Protein AF-A0A7K2EEE4-F1 (afdb_monomer)

Sequence (68 aa):
MTKRLVDIDDDLLAEVRVLTGAVTMKEAVNAALQQVIDSELRRRHLRRLQASEGTDLADEEVMRGAWR

Solvent-accessible surface area (backbone atoms only — not comparable to full-atom values): 4214 Å² total; per-residue (Å²): 138,81,92,77,92,76,93,73,62,66,69,61,51,51,52,43,20,65,77,65,68,32,90,44,72,68,52,23,53,51,50,53,56,48,50,55,52,52,50,51,52,49,52,53,50,52,52,35,60,75,67,35,60,97,49,63,84,78,38,66,71,58,52,65,61,74,78,112

Mean predicted aligned error: 6.4 Å

Nearest PDB structures (foldseek):
  5zkt-assembly1_A  TM=6.237E-01  e=6.702E+00  Oryza sativa Japonica Group
  7vp2-assembly1_B  TM=6.153E-01  e=7.697E+00  Arabidopsis thaliana

Radius of gyration: 19.55 Å; Cα contacts (8 Å, |Δi|>4): 32; chains: 1; bounding box: 40×34×43 Å

Foldseek 3Di:
DDDDDDDDDPVVLVVLCVVQVDPDSVSSVVVVVVVVVVVVVVVVVVVCVVVCPPHCNVPPVVVVVVPD

Secondary structure (DSSP, 8-state):
---------HHHHHHHHHHHT-SSHHHHHHHHHHHHHHHHHHHHHHHHHHTTTT--TT-HHHHHHHT-

pLDDT: mean 91.6, std 8.01, range [64.75, 98.31]

Structure (mmCIF, N/CA/C/O backbone):
data_AF-A0A7K2EEE4-F1
#
_entry.id   AF-A0A7K2EEE4-F1
#
loop_
_atom_site.group_PDB
_atom_site.id
_atom_site.type_symbol
_atom_site.label_atom_id
_atom_site.label_alt_id
_atom_site.label_comp_id
_atom_site.label_asym_id
_atom_site.label_entity_id
_atom_site.label_seq_id
_atom_site.pdbx_PDB_ins_code
_atom_site.Cartn_x
_atom_site.Cartn_y
_atom_site.Cartn_z
_atom_site.occupancy
_atom_site.B_iso_or_equiv
_atom_site.auth_seq_id
_atom_site.auth_comp_id
_atom_site.auth_asym_id
_atom_site.auth_atom_id
_atom_site.pdbx_PDB_model_num
ATOM 1 N N . MET A 1 1 ? 8.324 12.021 11.123 1.00 71.62 1 MET A N 1
ATOM 2 C CA . MET A 1 1 ? 6.890 11.934 10.761 1.00 71.62 1 MET A CA 1
ATOM 3 C C . MET A 1 1 ? 6.158 13.120 11.360 1.00 71.62 1 MET A C 1
ATOM 5 O O . MET A 1 1 ? 6.282 13.330 12.560 1.00 71.62 1 MET A O 1
ATOM 9 N N . THR A 1 2 ? 5.417 13.873 10.548 1.00 92.50 2 THR A N 1
ATOM 10 C CA . THR A 1 2 ? 4.609 15.021 10.997 1.00 92.50 2 THR A CA 1
ATOM 11 C C . THR A 1 2 ? 3.144 14.607 11.063 1.00 92.50 2 THR A C 1
ATOM 13 O O . THR A 1 2 ? 2.667 13.923 10.156 1.00 92.50 2 THR A O 1
ATOM 16 N N . LYS A 1 3 ? 2.436 14.994 12.130 1.00 94.62 3 LYS A N 1
ATOM 17 C CA . LYS A 1 3 ? 1.008 14.691 12.287 1.00 94.62 3 LYS A CA 1
ATOM 18 C C . LYS A 1 3 ? 0.185 15.487 11.272 1.00 94.62 3 LYS A C 1
ATOM 20 O O . LYS A 1 3 ? 0.450 16.664 11.049 1.00 94.62 3 LYS A O 1
ATOM 25 N N . ARG A 1 4 ? -0.803 14.828 10.676 1.00 94.94 4 ARG A N 1
ATOM 26 C CA . ARG A 1 4 ? -1.796 15.412 9.771 1.00 94.94 4 ARG A CA 1
ATOM 27 C C . ARG A 1 4 ? -3.162 14.874 10.183 1.00 94.94 4 ARG A C 1
ATOM 29 O O . ARG A 1 4 ? -3.244 13.704 10.550 1.00 94.94 4 ARG A O 1
ATOM 36 N N . LEU A 1 5 ? -4.182 15.727 10.155 1.00 97.00 5 LEU A N 1
ATOM 37 C CA . LEU A 1 5 ? -5.574 15.324 10.336 1.00 97.00 5 LEU A CA 1
ATOM 38 C C . LEU A 1 5 ? -6.182 15.149 8.945 1.00 97.00 5 LEU A C 1
ATOM 40 O O . LEU A 1 5 ? -6.097 16.064 8.128 1.00 97.00 5 LEU A O 1
ATOM 44 N N . VAL A 1 6 ? -6.716 13.966 8.676 1.00 94.31 6 VAL A N 1
ATOM 45 C CA . VAL A 1 6 ? -7.408 13.618 7.435 1.00 94.31 6 VAL A CA 1
ATOM 46 C C . VAL A 1 6 ? -8.563 12.701 7.800 1.00 94.31 6 VAL A C 1
ATOM 48 O O . VAL A 1 6 ? -8.406 11.858 8.685 1.00 94.31 6 VAL A O 1
ATOM 51 N N . ASP A 1 7 ? -9.690 12.865 7.121 1.00 97.69 7 ASP A N 1
ATOM 52 C CA . ASP A 1 7 ? -10.783 11.905 7.196 1.00 97.69 7 ASP A CA 1
ATOM 53 C C . ASP A 1 7 ? -10.449 10.726 6.278 1.00 97.69 7 ASP A C 1
ATOM 55 O O . ASP A 1 7 ? -9.997 10.914 5.144 1.00 97.69 7 ASP A O 1
ATOM 59 N N . ILE A 1 8 ? -10.608 9.510 6.792 1.00 96.12 8 ILE A N 1
ATOM 60 C CA . ILE A 1 8 ? -10.327 8.268 6.074 1.00 96.12 8 ILE A CA 1
ATOM 61 C C . ILE A 1 8 ? -11.584 7.417 6.156 1.00 96.12 8 ILE A C 1
ATOM 63 O O . ILE A 1 8 ? -12.177 7.293 7.222 1.00 96.12 8 ILE A O 1
ATOM 67 N N . ASP A 1 9 ? -11.975 6.848 5.024 1.00 98.19 9 ASP A N 1
ATOM 68 C CA . ASP A 1 9 ? -13.034 5.851 4.969 1.00 98.19 9 ASP A CA 1
ATOM 69 C C . ASP A 1 9 ? -12.604 4.590 5.745 1.00 98.19 9 ASP A C 1
ATOM 71 O O . ASP A 1 9 ? -11.542 4.014 5.475 1.00 98.19 9 ASP A O 1
ATOM 75 N N . ASP A 1 10 ? -13.406 4.190 6.731 1.00 97.56 10 ASP A N 1
ATOM 76 C CA . ASP A 1 10 ? -13.088 3.079 7.630 1.00 97.56 10 ASP A CA 1
ATOM 77 C C . ASP A 1 10 ? -13.054 1.725 6.908 1.00 97.56 10 ASP A C 1
ATOM 79 O O . ASP A 1 10 ? -12.248 0.863 7.276 1.00 97.56 10 ASP A O 1
ATOM 83 N N . ASP A 1 11 ? -13.855 1.545 5.854 1.00 98.31 11 ASP A N 1
ATOM 84 C CA . ASP A 1 11 ? -13.878 0.307 5.075 1.00 98.31 11 ASP A CA 1
ATOM 85 C C . ASP A 1 11 ? -12.598 0.190 4.239 1.00 98.31 11 ASP A C 1
ATOM 87 O O . ASP A 1 11 ? -11.940 -0.857 4.240 1.00 98.31 11 ASP A O 1
ATOM 91 N N . LEU A 1 12 ? -12.159 1.294 3.617 1.00 97.81 12 LEU A N 1
ATOM 92 C CA . LEU A 1 12 ? -10.867 1.338 2.921 1.00 97.81 12 LEU A CA 1
ATOM 93 C C . LEU A 1 12 ? -9.701 1.096 3.884 1.00 97.81 12 LEU A C 1
ATOM 95 O O . LEU A 1 12 ? -8.755 0.372 3.562 1.00 97.81 12 LEU A O 1
ATOM 99 N N . LEU A 1 13 ? -9.748 1.688 5.079 1.00 97.81 13 LEU A N 1
ATOM 100 C CA . LEU A 1 13 ? -8.714 1.479 6.086 1.00 97.81 13 LEU A CA 1
ATOM 101 C C . LEU A 1 13 ? -8.669 0.018 6.554 1.00 97.81 13 LEU A C 1
ATOM 103 O O . LEU A 1 13 ? -7.578 -0.529 6.752 1.00 97.81 13 LEU A O 1
ATOM 107 N N . ALA A 1 14 ? -9.827 -0.620 6.724 1.00 97.88 14 ALA A N 1
ATOM 108 C CA . ALA A 1 14 ? -9.919 -2.030 7.073 1.00 97.88 14 ALA A CA 1
AT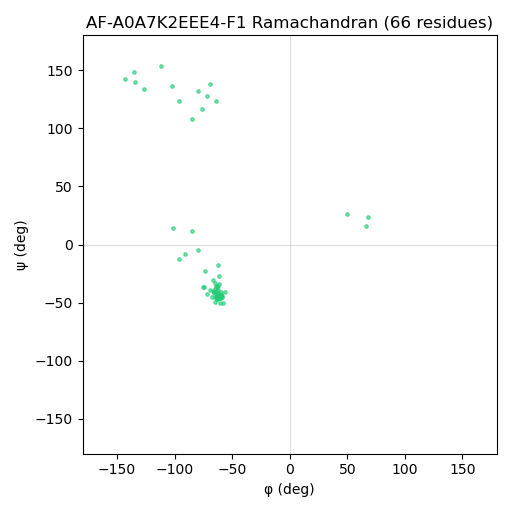OM 109 C C . ALA A 1 14 ? -9.316 -2.920 5.977 1.00 97.88 14 ALA A C 1
ATOM 111 O O . ALA A 1 14 ? -8.481 -3.776 6.282 1.00 97.88 14 ALA A O 1
ATOM 112 N N . GLU A 1 15 ? -9.654 -2.679 4.710 1.00 98.06 15 GLU A N 1
ATOM 113 C CA . GLU A 1 15 ? -9.109 -3.433 3.578 1.00 98.06 15 GLU A CA 1
ATOM 114 C C . GLU A 1 15 ? -7.585 -3.281 3.477 1.00 98.06 15 GLU A C 1
ATOM 116 O O . GLU A 1 15 ? -6.854 -4.271 3.389 1.00 98.06 15 GLU A O 1
ATOM 121 N N . VAL A 1 16 ? -7.071 -2.053 3.596 1.00 97.81 16 VAL A N 1
ATOM 122 C CA . VAL A 1 16 ? -5.624 -1.800 3.589 1.00 97.81 16 VAL A CA 1
ATOM 123 C C . VAL A 1 16 ? -4.929 -2.532 4.734 1.00 97.81 16 VAL A C 1
ATOM 125 O O . VAL A 1 16 ? -3.849 -3.089 4.530 1.00 97.81 16 VAL A O 1
ATOM 128 N N . ARG A 1 17 ? -5.513 -2.574 5.937 1.00 97.75 17 ARG A N 1
ATOM 129 C CA . ARG A 1 17 ? -4.934 -3.319 7.069 1.00 97.75 17 ARG A CA 1
ATOM 130 C C . ARG A 1 17 ? -4.841 -4.812 6.783 1.00 97.75 17 ARG A C 1
ATOM 132 O O . ARG A 1 17 ? -3.825 -5.412 7.124 1.00 97.75 17 ARG A O 1
ATOM 139 N N . VAL A 1 18 ? -5.842 -5.389 6.118 1.00 97.69 18 VAL A N 1
ATOM 140 C CA . VAL A 1 18 ? -5.806 -6.791 5.675 1.00 97.69 18 VAL A CA 1
ATOM 141 C C . VAL A 1 18 ? -4.702 -7.003 4.638 1.00 97.69 18 VAL A C 1
ATOM 143 O O . VAL A 1 18 ? -3.872 -7.892 4.810 1.00 97.69 18 VAL A O 1
ATOM 146 N N . LEU A 1 19 ? -4.635 -6.159 3.604 1.00 97.00 19 LEU A N 1
ATOM 147 C CA . LEU A 1 19 ? -3.649 -6.278 2.521 1.00 97.00 19 LEU A CA 1
ATOM 148 C C . LEU A 1 19 ? -2.201 -6.087 2.992 1.00 97.00 19 LEU A C 1
ATOM 150 O O . LEU A 1 19 ? -1.281 -6.708 2.464 1.00 97.00 19 LEU A O 1
ATOM 154 N N . THR A 1 20 ? -1.989 -5.202 3.964 1.00 96.38 20 THR A N 1
ATOM 155 C CA . THR A 1 20 ? -0.652 -4.839 4.461 1.00 96.38 20 THR A CA 1
ATOM 156 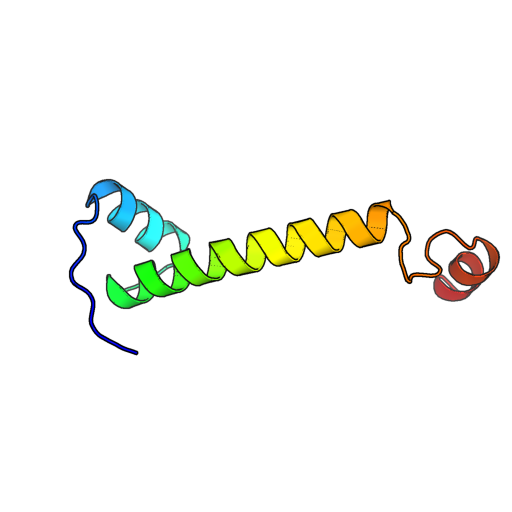C C . THR A 1 20 ? -0.234 -5.617 5.706 1.00 96.38 20 THR A C 1
ATOM 158 O O . THR A 1 20 ? 0.934 -5.558 6.084 1.00 96.38 20 THR A O 1
ATOM 161 N N . GLY A 1 21 ? -1.160 -6.322 6.366 1.00 97.12 21 GLY A N 1
ATOM 162 C CA . GLY A 1 21 ? -0.927 -6.953 7.669 1.00 97.12 21 GLY A CA 1
ATOM 163 C C . GLY A 1 21 ? -0.696 -5.949 8.807 1.00 97.12 21 GLY A C 1
ATOM 164 O O . GLY A 1 21 ? -0.172 -6.314 9.859 1.00 97.12 21 GLY A O 1
ATOM 165 N N . ALA A 1 22 ? -1.038 -4.675 8.602 1.00 97.81 22 ALA A N 1
ATOM 166 C CA . ALA A 1 22 ? -0.753 -3.610 9.549 1.00 97.81 22 ALA A CA 1
ATOM 167 C C . ALA A 1 22 ? -1.629 -3.700 10.807 1.00 97.81 22 ALA A C 1
ATOM 169 O O . ALA A 1 22 ? -2.865 -3.694 10.753 1.00 97.81 22 ALA A O 1
ATOM 170 N N . VAL A 1 23 ? -0.977 -3.688 11.970 1.00 96.81 23 VAL A N 1
ATOM 171 C CA . VAL A 1 23 ? -1.658 -3.757 13.267 1.00 96.81 23 VAL A CA 1
ATOM 172 C C . VAL A 1 23 ? -2.320 -2.419 13.586 1.00 96.81 23 VAL A C 1
ATOM 174 O O . VAL A 1 23 ? -3.435 -2.394 14.110 1.00 96.81 23 VAL A O 1
ATOM 177 N N . THR A 1 24 ? -1.686 -1.304 13.218 1.00 97.00 24 THR A N 1
ATOM 178 C CA . THR A 1 24 ? -2.184 0.050 13.503 1.00 97.00 24 THR A CA 1
ATOM 179 C C . THR A 1 24 ? -2.619 0.812 12.248 1.00 97.00 24 THR A C 1
ATOM 181 O O . THR A 1 24 ? -2.084 0.613 11.159 1.00 97.00 24 THR A O 1
ATOM 184 N N . MET A 1 25 ? -3.542 1.772 12.409 1.00 96.06 25 MET A N 1
ATOM 185 C CA . MET A 1 25 ? -3.950 2.688 11.328 1.00 96.06 25 MET A CA 1
ATOM 186 C C . MET A 1 25 ? -2.756 3.447 10.736 1.00 96.06 25 MET A C 1
ATOM 188 O O . MET A 1 25 ? -2.640 3.592 9.525 1.00 96.06 25 MET A O 1
ATOM 192 N N . LYS A 1 26 ? -1.829 3.906 11.585 1.00 96.44 26 LYS A N 1
ATOM 193 C CA . LYS A 1 26 ? -0.624 4.612 11.136 1.00 96.44 26 LYS A CA 1
ATOM 194 C C . LYS A 1 26 ? 0.232 3.730 10.225 1.00 96.44 26 LYS A C 1
ATOM 196 O O . LYS A 1 26 ? 0.724 4.217 9.212 1.00 96.44 26 LYS A O 1
ATOM 201 N N . GLU A 1 27 ? 0.461 2.475 10.603 1.00 97.81 27 GLU A N 1
ATOM 202 C CA . GLU A 1 27 ? 1.228 1.530 9.783 1.00 97.81 27 GLU A CA 1
ATOM 203 C C . GLU A 1 27 ? 0.531 1.274 8.451 1.00 97.81 27 GLU A C 1
ATOM 205 O O . GLU A 1 27 ? 1.183 1.378 7.417 1.00 97.81 27 GLU A O 1
ATOM 210 N N . ALA A 1 28 ? -0.786 1.055 8.474 1.00 97.69 28 ALA A N 1
ATOM 211 C CA . ALA A 1 28 ? -1.596 0.831 7.281 1.00 97.69 28 ALA A CA 1
ATOM 212 C C . ALA A 1 28 ? -1.487 1.998 6.292 1.00 97.69 28 ALA A C 1
ATOM 214 O O . ALA A 1 28 ? -1.157 1.800 5.125 1.00 97.69 28 ALA A O 1
ATOM 215 N N . VAL A 1 29 ? -1.676 3.230 6.777 1.00 96.94 29 VAL A N 1
ATOM 216 C CA . VAL A 1 29 ? -1.588 4.439 5.949 1.00 96.94 29 VAL A CA 1
ATOM 217 C C . VAL A 1 29 ? -0.180 4.617 5.381 1.00 96.94 29 VAL A C 1
ATOM 219 O O . VAL A 1 29 ? -0.030 4.886 4.192 1.00 96.94 29 VAL A O 1
ATOM 222 N N . ASN A 1 30 ? 0.871 4.431 6.185 1.00 97.12 30 ASN A N 1
ATOM 223 C CA . ASN A 1 30 ? 2.241 4.570 5.681 1.00 97.12 30 ASN A CA 1
ATOM 224 C C . ASN A 1 30 ? 2.591 3.492 4.652 1.00 97.12 30 ASN A C 1
ATOM 226 O O . ASN A 1 30 ? 3.228 3.801 3.647 1.00 97.12 30 ASN A O 1
ATOM 230 N N . ALA A 1 31 ? 2.166 2.250 4.887 1.00 97.69 31 ALA A N 1
ATOM 231 C CA . ALA A 1 31 ? 2.380 1.149 3.959 1.00 97.69 31 ALA A CA 1
ATOM 232 C C . ALA A 1 31 ? 1.650 1.397 2.633 1.00 97.69 31 ALA A C 1
ATOM 234 O O . ALA A 1 31 ? 2.261 1.263 1.577 1.00 97.69 31 ALA A O 1
ATOM 235 N N . ALA A 1 32 ? 0.389 1.839 2.672 1.00 97.38 32 ALA A N 1
ATOM 236 C CA . ALA A 1 32 ? -0.369 2.18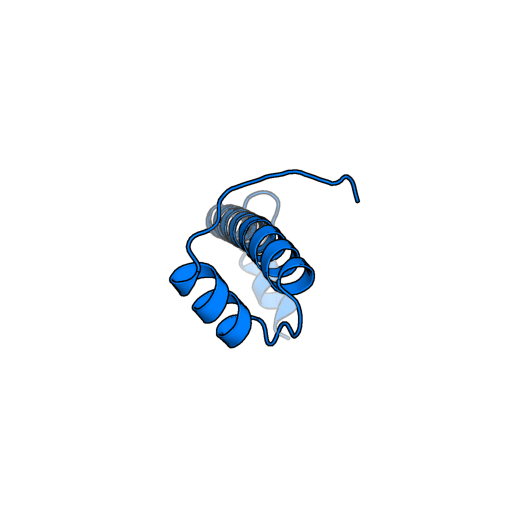6 1.472 1.00 97.38 32 ALA A CA 1
ATOM 237 C C . ALA A 1 32 ? 0.303 3.307 0.666 1.00 97.38 32 ALA A C 1
ATOM 239 O O . ALA A 1 32 ? 0.485 3.180 -0.545 1.00 97.38 32 ALA A O 1
ATOM 240 N N . LEU A 1 33 ? 0.742 4.381 1.335 1.00 96.94 33 LEU A N 1
ATOM 241 C CA . LEU A 1 33 ? 1.465 5.477 0.684 1.00 96.94 33 LEU A CA 1
ATOM 242 C C . LEU A 1 33 ? 2.752 4.991 0.006 1.00 96.94 33 LEU A C 1
ATOM 244 O O . LEU A 1 33 ? 3.020 5.356 -1.140 1.00 96.94 33 LEU A O 1
ATOM 248 N N . GLN A 1 34 ? 3.524 4.137 0.682 1.00 97.75 34 GLN A N 1
ATOM 249 C CA . GLN A 1 34 ? 4.743 3.572 0.111 1.00 97.75 34 GLN A CA 1
ATOM 250 C C . GLN A 1 34 ? 4.438 2.663 -1.087 1.00 97.75 34 GLN A C 1
ATOM 252 O O . GLN A 1 34 ? 5.092 2.778 -2.120 1.00 97.75 34 GLN A O 1
ATOM 257 N N . GLN A 1 35 ? 3.398 1.828 -1.008 1.00 96.81 35 GLN A N 1
ATOM 258 C CA . GLN A 1 35 ? 3.005 0.959 -2.118 1.00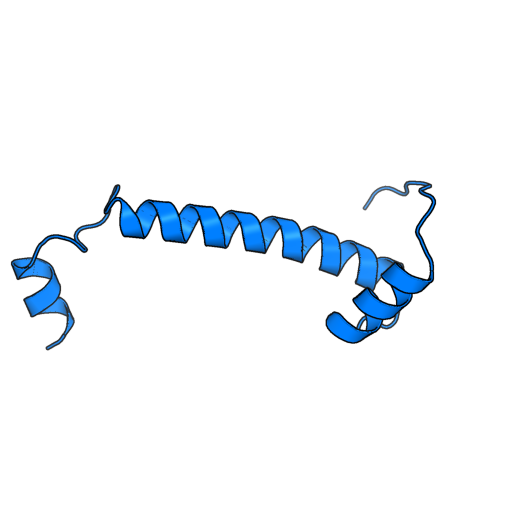 96.81 35 GLN A CA 1
ATOM 259 C C . GLN A 1 35 ? 2.605 1.739 -3.377 1.00 96.81 35 GLN A C 1
ATOM 261 O O . GLN A 1 35 ? 2.884 1.277 -4.488 1.00 96.81 35 GLN A O 1
ATOM 266 N N . VAL A 1 36 ? 1.988 2.917 -3.240 1.00 97.25 36 VAL A N 1
ATOM 267 C CA . VAL A 1 36 ? 1.685 3.793 -4.386 1.00 97.25 36 VAL A CA 1
ATOM 268 C C . VAL A 1 36 ? 2.976 4.289 -5.042 1.00 97.25 36 VAL A C 1
ATOM 270 O O . VAL A 1 36 ? 3.109 4.208 -6.266 1.00 97.25 36 VAL A O 1
ATOM 273 N N . ILE A 1 37 ? 3.947 4.737 -4.240 1.00 97.88 37 ILE A N 1
ATOM 274 C CA . ILE A 1 37 ? 5.263 5.177 -4.728 1.00 97.88 37 ILE A CA 1
ATOM 275 C C . ILE A 1 37 ? 5.973 4.024 -5.447 1.00 97.88 37 ILE A C 1
ATOM 277 O O . ILE A 1 37 ? 6.384 4.172 -6.599 1.00 97.88 37 ILE A O 1
ATOM 281 N N . ASP A 1 38 ? 6.051 2.854 -4.816 1.00 97.19 38 ASP A N 1
ATOM 282 C CA . ASP A 1 38 ? 6.723 1.675 -5.369 1.00 97.19 38 ASP A CA 1
ATOM 283 C C . ASP A 1 38 ? 6.053 1.192 -6.660 1.00 97.19 38 ASP A C 1
ATOM 285 O O . ASP A 1 38 ? 6.711 0.741 -7.600 1.00 97.19 38 ASP A O 1
ATOM 289 N N . SER A 1 39 ? 4.727 1.304 -6.743 1.00 96.88 39 SER A N 1
ATOM 290 C CA . SER A 1 39 ? 3.974 0.954 -7.947 1.00 96.88 39 SER A CA 1
ATOM 291 C C . SER A 1 39 ? 4.284 1.892 -9.109 1.00 96.88 39 SER A C 1
ATOM 293 O O . SER A 1 39 ? 4.469 1.417 -10.229 1.00 96.88 39 SER A O 1
ATOM 295 N N . GLU A 1 40 ? 4.425 3.196 -8.868 1.00 97.69 40 GLU A N 1
ATOM 296 C CA . GLU A 1 40 ? 4.852 4.133 -9.911 1.00 97.69 40 GLU A CA 1
ATOM 297 C C . GLU A 1 40 ? 6.318 3.923 -10.312 1.00 97.69 40 GLU A C 1
ATOM 299 O O . GLU A 1 40 ? 6.640 3.947 -11.502 1.00 97.69 40 GLU A O 1
ATOM 304 N N . LEU A 1 41 ? 7.209 3.639 -9.358 1.00 96.25 41 LEU A N 1
ATOM 305 C CA . LEU A 1 41 ? 8.604 3.30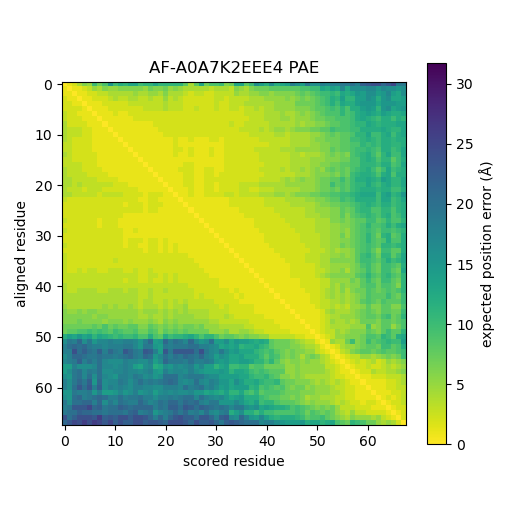9 -9.662 1.00 96.25 41 LEU A CA 1
ATOM 306 C C . LEU A 1 41 ? 8.709 2.055 -10.539 1.00 96.25 41 LEU A C 1
ATOM 308 O O . LEU A 1 41 ? 9.416 2.074 -11.549 1.00 96.25 41 LEU A O 1
ATOM 312 N N . ARG A 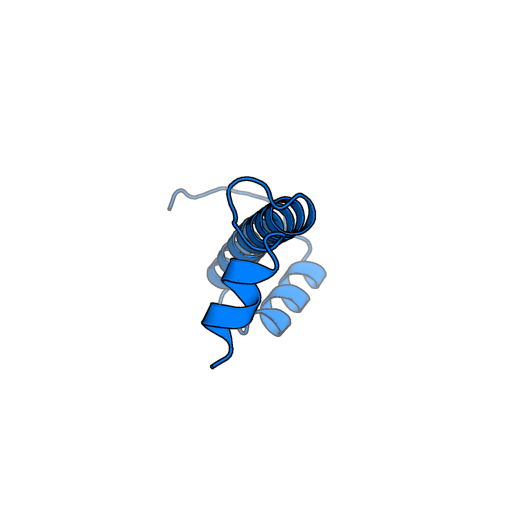1 42 ? 7.947 0.999 -10.223 1.00 96.44 42 ARG A N 1
ATOM 313 C CA . ARG A 1 42 ? 7.859 -0.210 -11.058 1.00 96.44 42 ARG A CA 1
ATOM 314 C C . ARG A 1 42 ? 7.328 0.105 -12.455 1.00 96.44 42 ARG A C 1
ATOM 316 O O . ARG A 1 42 ? 7.931 -0.324 -13.434 1.00 96.44 42 ARG A O 1
ATOM 323 N N . ARG A 1 43 ? 6.266 0.911 -12.577 1.00 95.94 43 ARG A N 1
ATOM 324 C CA . ARG A 1 43 ? 5.729 1.344 -13.885 1.00 95.94 43 ARG A CA 1
ATOM 325 C C . ARG A 1 43 ? 6.766 2.098 -14.714 1.00 95.94 43 ARG A C 1
ATOM 327 O O . ARG A 1 43 ? 6.917 1.829 -15.903 1.00 95.94 43 ARG A O 1
ATOM 334 N N . ARG A 1 44 ? 7.504 3.031 -14.106 1.00 92.25 44 ARG A N 1
ATOM 335 C CA . ARG A 1 44 ? 8.594 3.762 -14.778 1.00 92.25 44 ARG A CA 1
ATOM 336 C C . ARG A 1 44 ? 9.713 2.834 -15.219 1.00 92.25 44 ARG A C 1
ATOM 338 O O . ARG A 1 44 ? 10.197 2.967 -16.338 1.00 92.25 44 ARG A O 1
ATOM 345 N N . HIS A 1 45 ? 10.103 1.891 -14.366 1.00 91.00 45 HIS A N 1
ATOM 346 C CA . HIS A 1 45 ? 11.135 0.926 -14.710 1.00 91.00 45 HIS A CA 1
ATOM 347 C C . HIS A 1 45 ? 10.721 0.052 -15.897 1.00 91.00 45 HIS A C 1
ATOM 349 O O . HIS A 1 45 ? 11.489 -0.055 -16.846 1.00 91.00 45 HIS A O 1
ATOM 355 N N . LEU A 1 46 ? 9.494 -0.475 -15.896 1.00 92.06 46 LEU A N 1
ATOM 356 C CA . LEU A 1 46 ? 8.964 -1.264 -17.010 1.00 92.06 46 LEU A CA 1
ATOM 357 C C . LEU A 1 46 ? 8.930 -0.469 -18.320 1.00 92.06 46 LEU A C 1
ATOM 359 O O . LEU A 1 46 ? 9.364 -0.987 -19.343 1.00 92.06 46 LEU A O 1
ATOM 363 N N . ARG A 1 47 ? 8.496 0.799 -18.292 1.00 90.50 47 ARG A N 1
ATOM 364 C CA . ARG A 1 47 ? 8.527 1.668 -19.484 1.00 90.50 47 ARG A CA 1
ATOM 365 C C . ARG A 1 47 ? 9.942 1.857 -20.029 1.00 90.50 47 ARG A C 1
ATOM 367 O O . ARG A 1 47 ? 10.140 1.752 -21.232 1.00 90.50 47 ARG A O 1
ATOM 374 N N . ARG A 1 48 ? 10.923 2.086 -19.151 1.00 86.56 48 ARG A N 1
ATOM 375 C CA . ARG A 1 48 ? 12.336 2.210 -19.542 1.00 86.56 48 ARG A CA 1
ATOM 376 C C . ARG A 1 48 ? 12.862 0.929 -20.194 1.00 86.56 48 ARG A C 1
ATOM 378 O O . ARG A 1 48 ? 13.518 1.010 -21.224 1.00 86.56 48 ARG A O 1
ATOM 385 N N . LEU A 1 49 ? 12.536 -0.236 -19.629 1.00 87.25 49 LEU A N 1
ATOM 386 C CA . LEU A 1 49 ? 12.911 -1.534 -20.203 1.00 87.25 49 LEU A CA 1
ATOM 387 C C . LEU A 1 49 ? 12.263 -1.756 -21.580 1.00 87.25 49 LEU A C 1
ATOM 389 O O . LEU A 1 49 ? 12.944 -2.177 -22.508 1.00 87.25 49 LEU A O 1
ATOM 393 N N . GLN A 1 50 ? 10.975 -1.426 -21.732 1.00 86.00 50 GLN A N 1
ATOM 394 C CA . GLN A 1 50 ? 10.256 -1.526 -23.010 1.00 86.00 50 GLN A CA 1
ATOM 395 C C . GLN A 1 50 ? 10.826 -0.601 -24.089 1.00 86.00 50 GLN A C 1
ATOM 397 O O . GLN A 1 50 ? 10.860 -0.975 -25.255 1.00 86.00 50 GLN A O 1
ATOM 402 N N . ALA A 1 51 ? 11.271 0.595 -23.706 1.00 85.00 51 ALA A N 1
ATOM 403 C CA . ALA A 1 51 ? 11.920 1.536 -24.612 1.00 85.00 51 ALA A CA 1
ATOM 404 C C . ALA A 1 51 ? 13.402 1.200 -24.874 1.00 85.00 51 ALA A C 1
ATOM 406 O O . ALA A 1 51 ? 14.047 1.901 -25.649 1.00 85.00 51 ALA A O 1
ATOM 407 N N . SER A 1 52 ? 13.950 0.183 -24.193 1.00 79.69 52 SER A N 1
ATOM 408 C CA . SER A 1 52 ? 15.388 -0.128 -24.138 1.00 79.69 52 SER A CA 1
ATOM 409 C C . SER A 1 52 ? 16.260 1.093 -23.804 1.00 79.69 52 SER A C 1
ATOM 411 O O . SER A 1 52 ? 17.434 1.168 -24.162 1.00 79.69 52 SER A O 1
ATOM 413 N N . GLU A 1 53 ? 15.691 2.076 -23.104 1.00 76.38 53 GLU A N 1
ATOM 414 C CA . GLU A 1 53 ? 16.333 3.360 -22.855 1.00 76.38 53 GLU A CA 1
ATOM 415 C C . GLU A 1 53 ? 17.404 3.205 -21.769 1.00 76.38 53 GLU A C 1
ATOM 417 O O . GLU A 1 53 ? 17.117 2.865 -20.616 1.00 76.38 53 GLU A O 1
ATOM 422 N N . GLY A 1 54 ? 18.662 3.452 -22.141 1.00 72.50 54 GLY A N 1
ATOM 423 C CA . GLY A 1 54 ? 19.804 3.286 -21.240 1.00 72.50 54 GLY A CA 1
ATOM 424 C C . GLY A 1 54 ? 20.091 1.828 -20.870 1.00 72.50 54 GLY A C 1
ATOM 425 O O . GLY A 1 54 ? 20.677 1.582 -19.817 1.00 72.50 54 GLY A O 1
ATOM 426 N N . THR A 1 55 ? 19.662 0.870 -21.700 1.00 77.62 55 THR A N 1
ATOM 427 C CA . THR A 1 55 ? 19.950 -0.561 -21.534 1.00 77.62 55 THR A CA 1
ATOM 428 C C . THR A 1 55 ? 20.368 -1.186 -22.861 1.00 77.62 55 THR A C 1
ATOM 430 O O . THR A 1 55 ? 19.844 -0.816 -23.905 1.00 77.62 55 THR A O 1
ATOM 433 N N . ASP A 1 56 ? 21.229 -2.192 -22.811 1.00 81.56 56 ASP A N 1
ATOM 434 C CA . ASP A 1 56 ? 21.667 -3.035 -23.932 1.00 81.56 56 ASP A CA 1
ATOM 435 C C . ASP A 1 56 ? 20.715 -4.215 -24.207 1.00 81.56 56 ASP A C 1
ATOM 437 O O . ASP A 1 56 ? 21.021 -5.099 -24.996 1.00 81.56 56 ASP A O 1
ATOM 441 N N . LEU A 1 57 ? 19.521 -4.221 -23.605 1.00 79.75 57 LEU A N 1
ATOM 442 C CA . LEU A 1 57 ? 18.560 -5.327 -23.710 1.00 7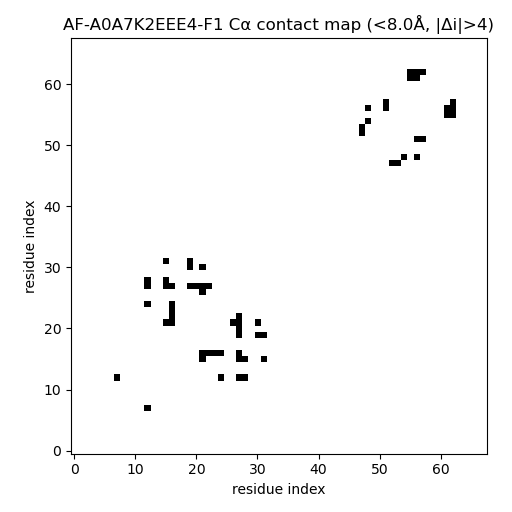9.75 57 LEU A CA 1
ATOM 443 C C . LEU A 1 57 ? 18.045 -5.589 -25.136 1.00 79.75 57 LEU A C 1
ATOM 445 O O . LEU A 1 57 ? 17.498 -6.659 -25.392 1.00 79.75 57 LEU A O 1
ATOM 449 N N . ALA A 1 58 ? 18.196 -4.626 -26.048 1.00 79.81 58 ALA A N 1
ATOM 450 C CA . ALA A 1 58 ? 17.887 -4.789 -27.469 1.00 79.81 58 ALA A CA 1
ATOM 451 C C . ALA A 1 58 ? 19.091 -5.268 -28.306 1.00 79.81 58 ALA A C 1
ATOM 453 O O . ALA A 1 58 ? 18.924 -5.567 -29.487 1.00 79.81 58 ALA A O 1
ATOM 454 N N . ASP A 1 59 ? 20.291 -5.331 -27.722 1.00 84.81 59 ASP A N 1
ATOM 455 C CA . ASP A 1 59 ? 21.504 -5.806 -28.3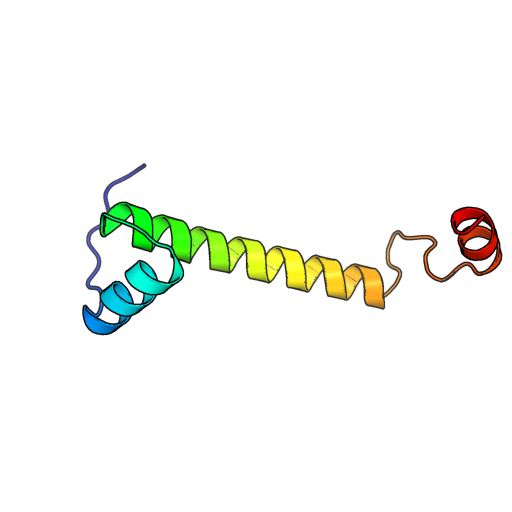82 1.00 84.81 59 ASP A CA 1
ATOM 456 C C . ASP A 1 59 ? 21.595 -7.336 -28.282 1.00 84.81 59 ASP A C 1
ATOM 458 O O . ASP A 1 59 ? 21.837 -7.923 -27.224 1.00 84.81 59 ASP A O 1
ATOM 462 N N . GLU A 1 60 ? 21.385 -8.003 -29.414 1.00 82.69 60 GLU A N 1
ATOM 463 C CA . GLU A 1 60 ? 21.357 -9.461 -29.492 1.00 82.69 60 GLU A CA 1
ATOM 464 C C . GLU A 1 60 ? 22.714 -10.106 -29.152 1.00 82.69 60 GLU A C 1
ATOM 466 O O . GLU A 1 60 ? 22.750 -11.190 -28.567 1.00 82.69 60 GLU A O 1
ATOM 471 N N . GLU A 1 61 ? 23.836 -9.453 -29.474 1.00 87.62 61 GLU A N 1
ATOM 472 C CA . GLU A 1 61 ? 25.175 -9.963 -29.153 1.00 87.62 61 GLU A CA 1
ATOM 473 C C . GLU A 1 61 ? 25.403 -9.966 -27.639 1.00 87.62 61 GLU A C 1
ATOM 475 O O . GLU A 1 61 ? 25.856 -10.973 -27.081 1.00 87.62 61 GLU A O 1
ATOM 480 N N . VAL A 1 62 ? 25.028 -8.872 -26.969 1.00 86.50 62 VAL A N 1
ATOM 481 C CA . VAL A 1 62 ? 25.135 -8.748 -25.510 1.00 86.50 62 VAL A CA 1
ATOM 482 C C . VAL A 1 62 ? 24.246 -9.777 -24.816 1.00 86.50 62 VAL A C 1
ATOM 484 O O . VAL A 1 62 ? 24.712 -10.516 -23.941 1.00 86.50 62 VAL A O 1
ATOM 487 N N . MET A 1 63 ? 22.991 -9.905 -25.251 1.00 87.56 63 MET A N 1
ATOM 488 C CA . MET A 1 63 ? 22.058 -10.855 -24.645 1.00 87.56 63 MET A CA 1
ATOM 489 C C . MET A 1 63 ? 22.506 -12.312 -24.845 1.00 87.56 63 MET A C 1
ATOM 491 O O . MET A 1 63 ? 22.428 -13.097 -23.902 1.00 87.56 63 MET A O 1
ATOM 495 N N . ARG A 1 64 ? 23.069 -12.690 -26.004 1.00 86.69 64 ARG A N 1
ATOM 496 C CA . ARG A 1 64 ? 23.667 -14.031 -26.209 1.00 86.69 64 ARG A CA 1
ATOM 497 C C . ARG A 1 64 ? 24.851 -14.319 -25.276 1.00 86.69 64 ARG A C 1
ATOM 499 O O . ARG A 1 64 ? 25.152 -15.484 -25.005 1.00 86.69 64 ARG A O 1
ATOM 506 N N . GLY A 1 65 ? 25.557 -13.286 -24.820 1.00 87.19 65 GLY A N 1
ATOM 507 C CA . GLY A 1 65 ? 26.640 -13.400 -23.843 1.00 87.19 65 GLY A CA 1
ATOM 508 C C . GLY A 1 65 ? 26.149 -13.624 -22.411 1.00 87.19 65 GLY A C 1
ATOM 509 O O . GLY A 1 65 ? 26.767 -14.394 -21.684 1.00 87.19 65 GLY A O 1
ATOM 510 N N . ALA A 1 66 ? 25.035 -12.999 -22.025 1.00 84.00 66 ALA A N 1
ATOM 511 C CA . ALA A 1 66 ? 24.529 -13.003 -20.650 1.00 84.00 66 ALA A CA 1
ATOM 512 C C . ALA A 1 66 ? 23.887 -14.331 -20.194 1.00 84.00 66 ALA A C 1
ATOM 514 O O . ALA A 1 66 ? 23.810 -14.581 -18.994 1.00 84.00 66 ALA A O 1
ATOM 515 N N . TRP A 1 67 ? 23.419 -15.171 -21.125 1.00 75.44 67 TRP A N 1
ATOM 516 C CA . TRP A 1 67 ? 22.717 -16.436 -20.833 1.00 75.44 67 TRP A CA 1
ATOM 517 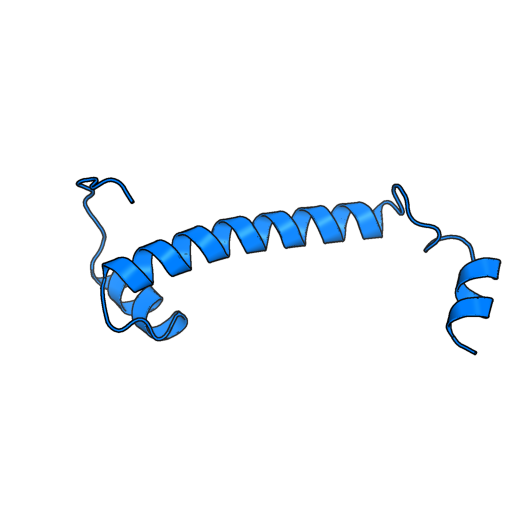C C . TRP A 1 67 ? 23.583 -17.703 -20.979 1.00 75.44 67 TRP A C 1
ATOM 519 O O . TRP A 1 67 ? 23.036 -18.805 -21.051 1.00 75.44 67 TRP A O 1
ATOM 529 N N . ARG A 1 68 ? 24.909 -17.563 -21.067 1.00 64.75 68 ARG A N 1
ATOM 530 C CA . ARG A 1 68 ? 25.863 -18.685 -21.008 1.00 64.75 68 ARG A CA 1
ATOM 531 C C . ARG A 1 68 ? 26.326 -18.932 -19.580 1.00 64.75 68 ARG A C 1
ATOM 533 O O . ARG A 1 68 ? 26.496 -20.124 -19.246 1.00 64.75 68 ARG A O 1
#